Protein AF-A0A963TR35-F1 (afdb_monomer_lite)

pLDDT: mean 91.93, std 6.75, range [56.81, 98.5]

Foldseek 3Di:
DPPFLVQLVVLLVLLCVLQVVDPFKDADDDDPVDDDSPQWGKIFGHCVFFDPVDWPVNLCVQCVVVVWNKAQDPQLDPCPDPVNVVVVNPDDDDVVSVVCRRTMITGHRGNPDDPVNSVSSSVSSVVSVVVGGD

Radius of gyration: 16.26 Å; chains: 1; bounding box: 34×36×42 Å

Sequence (134 aa):
LPGWVERRQSNAQTLKQSLSARSAIAFPGDSPHQVNSYYRLSLLIDPDRLREDWPRNRILAELNTRGIPARVGACPDIGQEPVFRNRGEKLPSRPHAAWVGARSFVLPVHPTLTEDDLGYMADQVREIVASAAR

Secondary structure (DSSP, 8-state):
-TTHHHHHHHHHHHHHHHHTT-TTEE-PPP-TT-----SSEEEEE-GGGB-TT--HHHHHHHHHHTT---B--S-S-GGGSHHHHTTT--PPP-HHHHHHHHHEEEE---TT--HHHHHHHHHHHHHHHHHHB-

Structure (mmCIF, N/CA/C/O backbone):
data_AF-A0A963TR35-F1
#
_entry.id   AF-A0A963TR35-F1
#
loop_
_atom_site.group_PDB
_atom_site.id
_atom_site.type_symbol
_atom_site.label_atom_id
_atom_site.label_alt_id
_atom_site.label_comp_id
_atom_site.label_asym_id
_atom_site.label_entity_id
_atom_site.label_seq_id
_atom_site.pdbx_PDB_ins_code
_atom_site.Cartn_x
_atom_site.Cartn_y
_atom_site.Cartn_z
_atom_site.occupancy
_atom_site.B_iso_or_equiv
_atom_site.auth_seq_id
_atom_site.auth_comp_id
_atom_site.auth_asym_id
_atom_site.auth_atom_id
_atom_site.pdbx_PDB_model_num
ATOM 1 N N . LEU A 1 1 ? -14.398 18.289 7.927 1.00 56.81 1 LEU A N 1
ATOM 2 C CA . LEU A 1 1 ? -15.218 18.065 9.137 1.00 56.81 1 LEU A CA 1
ATOM 3 C C . LEU A 1 1 ? -14.292 17.779 10.315 1.00 56.81 1 LEU A C 1
ATOM 5 O O . LEU A 1 1 ? -13.226 17.211 10.074 1.00 56.81 1 LEU A O 1
ATOM 9 N N . PRO A 1 2 ? -14.665 18.172 11.541 1.00 82.19 2 PRO A N 1
ATOM 10 C CA . PRO A 1 2 ? -13.920 17.814 12.751 1.00 82.19 2 PRO A CA 1
ATOM 11 C C . PRO A 1 2 ? -13.773 16.284 12.891 1.00 82.19 2 PRO A C 1
ATOM 13 O O . PRO A 1 2 ? -14.675 15.552 12.487 1.00 82.19 2 PRO A O 1
ATOM 16 N N . GLY A 1 3 ? -12.648 15.785 13.415 1.00 88.94 3 GLY A N 1
ATOM 17 C CA . GLY A 1 3 ? -12.451 14.356 13.733 1.00 88.94 3 GLY A CA 1
ATOM 18 C C . GLY A 1 3 ? -11.979 13.448 12.582 1.00 88.94 3 GLY A C 1
ATOM 19 O O . GLY A 1 3 ? -11.678 12.270 12.783 1.00 88.94 3 GLY A O 1
ATOM 20 N N . TRP A 1 4 ? -11.931 13.951 11.344 1.00 94.38 4 TRP A N 1
ATOM 21 C CA . TRP A 1 4 ? -11.584 13.133 10.171 1.00 94.38 4 TRP A CA 1
ATOM 22 C C . TRP A 1 4 ? -10.099 12.784 10.086 1.00 94.38 4 TRP A C 1
ATOM 24 O O . TRP A 1 4 ? -9.737 11.789 9.461 1.00 94.38 4 TRP A O 1
ATOM 34 N N . VAL A 1 5 ? -9.221 13.628 10.624 1.00 95.19 5 VAL A N 1
ATOM 35 C CA . VAL A 1 5 ? -7.779 13.350 10.638 1.00 95.19 5 VAL A CA 1
ATOM 36 C C . VAL A 1 5 ? -7.498 12.235 11.639 1.00 95.19 5 VAL A C 1
ATOM 38 O O . VAL A 1 5 ? -6.855 11.252 11.287 1.00 95.19 5 VAL A O 1
ATOM 41 N N . GLU A 1 6 ? -8.082 12.339 12.826 1.00 95.88 6 GLU A N 1
ATOM 42 C CA . GLU A 1 6 ? -7.966 11.392 13.929 1.00 95.88 6 GLU A CA 1
ATOM 43 C C . GLU A 1 6 ? -8.477 10.009 13.514 1.00 95.88 6 GLU A C 1
ATOM 45 O O . GLU A 1 6 ? -7.804 9.001 13.723 1.00 95.88 6 GLU A O 1
ATOM 50 N N . ARG A 1 7 ? -9.628 9.950 12.828 1.00 97.00 7 ARG A N 1
ATOM 51 C CA . ARG A 1 7 ? -10.169 8.684 12.312 1.00 97.00 7 ARG A CA 1
ATOM 52 C C . ARG A 1 7 ? -9.256 8.044 11.265 1.00 97.00 7 ARG A C 1
ATOM 54 O O . ARG A 1 7 ? -9.013 6.846 11.327 1.00 97.00 7 ARG A O 1
ATOM 61 N N . ARG A 1 8 ? -8.704 8.829 10.330 1.00 97.19 8 ARG A N 1
ATOM 62 C CA . ARG A 1 8 ? -7.757 8.318 9.318 1.00 97.19 8 ARG A CA 1
ATOM 63 C C . ARG A 1 8 ? -6.459 7.823 9.950 1.00 97.19 8 ARG A C 1
ATOM 65 O O . ARG A 1 8 ? -5.945 6.789 9.539 1.00 97.19 8 ARG A O 1
ATOM 72 N N . GLN A 1 9 ? -5.954 8.536 10.955 1.00 96.06 9 GLN A N 1
ATOM 73 C CA . GLN A 1 9 ? -4.780 8.138 11.732 1.00 96.06 9 GLN A CA 1
ATOM 74 C C . GLN A 1 9 ? -5.019 6.836 12.492 1.00 96.06 9 GLN A C 1
ATOM 76 O O . GLN A 1 9 ? -4.182 5.941 12.423 1.00 96.06 9 GLN A O 1
ATOM 81 N N . SER A 1 10 ? -6.170 6.702 13.155 1.00 97.25 10 SER A N 1
ATOM 82 C CA . SER A 1 10 ? -6.563 5.469 13.840 1.00 97.25 10 SER A CA 1
ATOM 83 C C . SER A 1 10 ? -6.646 4.295 12.861 1.00 97.25 10 SER A C 1
ATOM 85 O O . SER A 1 10 ? -5.969 3.291 13.065 1.00 97.25 10 SER A O 1
ATOM 87 N N . ASN A 1 11 ? -7.352 4.458 11.738 1.00 98.25 11 ASN A N 1
ATOM 88 C CA . ASN A 1 11 ? -7.468 3.430 10.700 1.00 98.25 11 ASN A CA 1
ATOM 89 C C . ASN A 1 11 ? -6.096 3.017 10.135 1.00 98.25 11 ASN A C 1
ATOM 91 O O . ASN A 1 11 ? -5.796 1.830 10.000 1.00 98.25 11 ASN A O 1
ATOM 95 N N . ALA A 1 12 ? -5.238 3.997 9.830 1.00 97.31 12 ALA A N 1
ATOM 96 C CA . ALA A 1 12 ? -3.882 3.751 9.352 1.00 97.31 12 ALA A CA 1
ATOM 97 C C . ALA A 1 12 ? -3.039 2.999 10.385 1.00 97.31 12 ALA A C 1
ATOM 99 O O . ALA A 1 12 ? -2.309 2.080 10.017 1.00 97.31 12 ALA A O 1
ATOM 100 N N . GLN A 1 13 ? -3.157 3.351 11.664 1.00 96.12 13 GLN A N 1
ATOM 101 C CA . GLN A 1 13 ? -2.418 2.700 12.737 1.00 96.12 13 GLN A CA 1
ATOM 102 C C . GLN A 1 13 ? -2.872 1.251 12.950 1.00 96.12 13 GLN A C 1
ATOM 104 O O . GLN A 1 13 ? -2.016 0.375 13.071 1.00 96.12 13 GLN A O 1
ATOM 109 N N . THR A 1 14 ? -4.179 0.980 12.909 1.00 97.12 14 THR A N 1
ATOM 110 C CA . THR A 1 14 ? -4.739 -0.381 12.983 1.00 97.12 14 THR A CA 1
ATOM 111 C C . THR A 1 14 ? -4.183 -1.273 11.873 1.00 97.12 14 THR A C 1
ATOM 113 O O . THR A 1 14 ? -3.708 -2.383 12.132 1.00 97.12 14 THR A O 1
ATOM 116 N N . LEU A 1 15 ? -4.169 -0.777 10.631 1.00 97.25 15 LEU A N 1
ATOM 117 C CA . LEU A 1 15 ? -3.591 -1.510 9.503 1.00 97.25 15 LEU A CA 1
ATOM 118 C C . LEU A 1 15 ? -2.071 -1.659 9.634 1.00 97.25 15 LEU A C 1
ATOM 120 O O . LEU A 1 15 ? -1.557 -2.755 9.420 1.00 97.25 15 LEU A O 1
ATOM 124 N N . LYS A 1 16 ? -1.344 -0.602 10.029 1.00 95.94 16 LYS A N 1
ATOM 125 C CA . LYS A 1 16 ? 0.108 -0.673 10.279 1.00 95.94 16 LYS A CA 1
ATOM 126 C C . LYS A 1 16 ? 0.419 -1.778 11.284 1.00 95.94 16 LYS A C 1
ATOM 128 O O . LYS A 1 16 ? 1.217 -2.659 10.980 1.00 95.94 16 LYS A O 1
ATOM 133 N N . GLN A 1 17 ? -0.238 -1.781 12.440 1.00 94.88 17 GLN A N 1
ATOM 134 C CA . GLN A 1 17 ? -0.043 -2.790 13.486 1.00 94.88 17 GLN A CA 1
ATOM 135 C C . GLN A 1 17 ? -0.345 -4.207 12.987 1.00 94.88 17 GLN A C 1
ATOM 137 O O . GLN A 1 17 ? 0.475 -5.106 13.166 1.00 94.88 17 GLN A O 1
ATOM 142 N N . SER A 1 18 ? -1.470 -4.393 12.295 1.00 94.88 18 SER A N 1
ATOM 143 C CA . SER A 1 18 ? -1.898 -5.706 11.794 1.00 94.88 18 SER A CA 1
ATOM 144 C C . SER A 1 18 ? -0.955 -6.293 10.739 1.00 94.88 18 SER A C 1
ATOM 146 O O . SER A 1 18 ? -0.824 -7.514 10.623 1.00 94.88 18 SER A O 1
ATOM 148 N N . LEU A 1 19 ? -0.287 -5.433 9.966 1.00 95.12 19 LEU A N 1
ATOM 149 C CA . LEU A 1 19 ? 0.552 -5.825 8.833 1.00 95.12 19 LEU A CA 1
ATOM 150 C C . LEU A 1 19 ? 2.059 -5.818 9.142 1.00 95.12 19 LEU A C 1
ATOM 152 O O . LEU A 1 19 ? 2.819 -6.459 8.420 1.00 95.12 19 LEU A O 1
ATOM 156 N N . SER A 1 20 ? 2.499 -5.161 10.222 1.00 88.69 20 SER A N 1
ATOM 157 C CA . SER A 1 20 ? 3.927 -5.011 10.574 1.00 88.69 20 SER A CA 1
ATOM 158 C C . SER A 1 20 ? 4.624 -6.325 10.944 1.00 88.69 20 SER A C 1
ATOM 160 O O . SER A 1 20 ? 5.844 -6.416 10.866 1.00 88.69 20 SER A O 1
ATOM 162 N N . ALA A 1 21 ? 3.876 -7.365 11.324 1.00 77.44 21 ALA A N 1
ATOM 163 C CA . ALA A 1 21 ? 4.439 -8.670 11.681 1.00 77.44 21 ALA A CA 1
ATOM 164 C C . ALA A 1 21 ? 4.951 -9.483 10.472 1.00 77.44 21 ALA A C 1
ATOM 166 O O . ALA A 1 21 ? 5.449 -10.595 10.645 1.00 77.44 21 ALA A O 1
ATOM 167 N N . ARG A 1 22 ? 4.784 -8.990 9.236 1.00 75.62 22 ARG A N 1
ATOM 168 C CA . ARG A 1 22 ? 5.083 -9.750 8.015 1.00 75.62 22 ARG A CA 1
ATOM 169 C C . ARG A 1 22 ? 6.396 -9.313 7.388 1.00 75.62 22 ARG A C 1
ATOM 171 O O . ARG A 1 22 ? 6.610 -8.142 7.108 1.00 75.62 22 ARG A O 1
ATOM 178 N N . SER A 1 23 ? 7.238 -10.298 7.088 1.00 78.19 23 SER A N 1
ATOM 179 C CA . SER A 1 23 ? 8.588 -10.105 6.563 1.00 78.19 23 SER A CA 1
ATOM 180 C C . SER A 1 23 ? 8.626 -9.279 5.269 1.00 78.19 23 SER A C 1
ATOM 182 O O . SER A 1 23 ? 9.564 -8.511 5.090 1.00 78.19 23 SER A O 1
ATOM 184 N N . ALA A 1 24 ? 7.641 -9.404 4.381 1.00 92.19 24 ALA A N 1
ATOM 185 C CA . ALA A 1 24 ? 7.661 -8.735 3.081 1.00 92.19 24 ALA A CA 1
ATOM 186 C C . ALA A 1 24 ? 7.090 -7.305 3.080 1.00 92.19 24 ALA A C 1
ATOM 188 O O . ALA A 1 24 ? 7.226 -6.629 2.066 1.00 92.19 24 ALA A O 1
ATOM 189 N N . ILE A 1 25 ? 6.445 -6.834 4.157 1.00 95.06 25 ILE A N 1
ATOM 190 C CA . ILE A 1 25 ? 5.792 -5.514 4.196 1.00 95.06 25 ILE A CA 1
ATOM 191 C C . ILE A 1 25 ? 6.609 -4.551 5.057 1.00 95.06 25 ILE A C 1
ATOM 193 O O . ILE A 1 25 ? 6.957 -4.854 6.194 1.00 95.06 25 ILE A O 1
ATOM 197 N N . ALA A 1 26 ? 6.846 -3.354 4.535 1.00 93.81 26 ALA A N 1
ATOM 198 C CA . ALA A 1 26 ? 7.404 -2.226 5.262 1.00 93.81 26 ALA A CA 1
ATOM 199 C C . ALA A 1 26 ? 6.521 -0.983 5.095 1.00 93.81 26 ALA A C 1
ATOM 201 O O . ALA A 1 26 ? 5.700 -0.885 4.180 1.00 93.81 26 ALA A O 1
ATOM 202 N N . PHE A 1 27 ? 6.714 -0.002 5.969 1.00 93.12 27 PHE A N 1
ATOM 203 C CA . PHE A 1 27 ? 6.042 1.293 5.902 1.00 93.12 27 PHE A CA 1
ATOM 204 C C . PHE A 1 27 ? 7.079 2.397 5.699 1.00 93.12 27 PHE A C 1
ATOM 206 O O . PHE A 1 27 ? 8.184 2.286 6.235 1.00 93.12 27 PHE A O 1
ATOM 213 N N . PRO A 1 28 ? 6.756 3.468 4.949 1.00 88.12 28 PRO A N 1
ATOM 214 C CA . PRO A 1 28 ? 7.574 4.674 4.961 1.00 88.12 28 PRO A CA 1
ATOM 215 C C . PRO A 1 28 ? 7.759 5.172 6.399 1.00 88.12 28 PRO A C 1
ATOM 217 O O . PRO A 1 28 ? 6.822 5.111 7.197 1.00 88.12 28 PRO A O 1
ATOM 220 N N . GLY A 1 29 ? 8.966 5.638 6.722 1.00 79.38 29 GLY A N 1
ATOM 221 C CA . GLY A 1 29 ? 9.296 6.095 8.070 1.00 79.38 29 GLY A CA 1
ATOM 222 C C . GLY A 1 29 ? 8.467 7.306 8.494 1.00 79.38 29 GLY A C 1
ATOM 223 O O . GLY A 1 29 ? 8.219 8.212 7.696 1.00 79.38 29 GLY A O 1
ATOM 224 N N . ASP A 1 30 ? 8.065 7.321 9.764 1.00 80.56 30 ASP A N 1
ATOM 225 C CA . ASP A 1 30 ? 7.470 8.495 10.395 1.00 80.56 30 ASP A CA 1
ATOM 226 C C . ASP A 1 30 ? 8.580 9.518 10.726 1.00 80.56 30 ASP A C 1
ATOM 228 O O . ASP A 1 30 ? 9.713 9.146 11.040 1.00 80.56 30 ASP A O 1
ATOM 232 N N . SER A 1 31 ? 8.272 10.816 10.642 1.00 84.81 31 SER A N 1
ATOM 233 C CA . SER A 1 31 ? 9.200 11.900 10.998 1.00 84.81 31 SER A CA 1
ATOM 234 C C . SER A 1 31 ? 8.787 12.516 12.335 1.00 84.81 31 SER A C 1
ATOM 236 O O . SER A 1 31 ? 7.613 12.847 12.493 1.00 84.81 31 SER A O 1
ATOM 238 N N . PRO A 1 32 ? 9.715 12.761 13.281 1.00 86.25 32 PRO A N 1
ATOM 239 C CA . PRO A 1 32 ? 9.381 13.397 14.559 1.00 86.25 32 PRO A CA 1
ATOM 240 C C . PRO A 1 32 ? 8.901 14.849 14.397 1.00 86.25 32 PRO A C 1
ATOM 242 O O . PRO A 1 32 ? 8.339 15.425 15.324 1.00 86.25 32 PRO A O 1
ATOM 245 N N . HIS A 1 33 ? 9.109 15.446 13.221 1.00 92.81 33 HIS A N 1
ATOM 246 C CA . HIS A 1 33 ? 8.733 16.825 12.917 1.00 92.81 33 HIS A CA 1
ATOM 247 C C . HIS A 1 33 ? 7.442 16.933 12.096 1.00 92.81 33 HIS A C 1
ATOM 249 O O . HIS A 1 33 ? 7.068 18.034 11.694 1.00 92.81 33 HIS A O 1
ATOM 255 N N . GLN A 1 34 ? 6.781 15.813 11.787 1.00 90.69 34 GLN A N 1
ATOM 256 C CA . GLN A 1 34 ? 5.597 15.795 10.932 1.00 90.69 34 GLN A CA 1
ATOM 257 C C . GLN A 1 34 ? 4.550 14.819 11.457 1.00 90.69 34 GLN A C 1
ATOM 259 O O . GLN A 1 34 ? 4.854 13.706 11.870 1.00 90.69 34 GLN A O 1
ATOM 264 N N . VAL A 1 35 ? 3.287 15.221 11.355 1.00 88.88 35 VAL A N 1
ATOM 265 C CA . VAL A 1 35 ? 2.150 14.354 11.657 1.00 88.88 35 VAL A CA 1
ATOM 266 C C . VAL A 1 35 ? 1.414 14.058 10.358 1.00 88.88 35 VAL A C 1
ATOM 268 O O . VAL A 1 35 ? 0.941 14.964 9.671 1.00 88.88 35 VAL A O 1
ATOM 271 N N . ASN A 1 36 ? 1.320 12.779 10.002 1.00 91.94 36 ASN A N 1
ATOM 272 C CA . ASN A 1 36 ? 0.640 12.362 8.783 1.00 91.94 36 ASN A CA 1
ATOM 273 C C . ASN A 1 36 ? -0.886 12.445 8.970 1.00 91.94 36 ASN A C 1
ATOM 275 O O . ASN A 1 36 ? -1.439 11.902 9.927 1.00 91.94 36 ASN A O 1
ATOM 279 N N . SER A 1 37 ? -1.576 13.120 8.049 1.00 93.62 37 SER A N 1
ATOM 280 C CA . SER A 1 37 ? -3.046 13.194 8.031 1.00 93.62 37 SER A CA 1
ATOM 281 C C . SER A 1 37 ? -3.708 12.013 7.309 1.00 93.62 37 SER A C 1
ATOM 283 O O . SER A 1 37 ? -4.936 11.924 7.269 1.00 93.62 37 SER A O 1
ATOM 285 N N . TYR A 1 38 ? -2.896 11.128 6.726 1.00 93.81 38 TYR A N 1
ATOM 286 C CA . TYR A 1 38 ? -3.259 9.881 6.064 1.00 93.81 38 TYR A CA 1
ATOM 287 C C . TYR A 1 38 ? -4.404 10.030 5.062 1.00 93.81 38 TYR A C 1
ATOM 289 O O . TYR A 1 38 ? -5.488 9.483 5.235 1.00 93.81 38 TYR A O 1
ATOM 297 N N . TYR A 1 39 ? -4.174 10.744 3.956 1.00 92.69 39 TYR A N 1
ATOM 298 C CA . TYR A 1 39 ? -5.105 10.668 2.821 1.00 92.69 39 TYR A CA 1
ATOM 299 C C . TYR A 1 39 ? -5.261 9.219 2.319 1.00 92.69 39 TYR A C 1
ATOM 301 O O . TYR A 1 39 ? -6.371 8.774 2.033 1.00 92.69 39 TYR A O 1
ATOM 309 N N . ARG A 1 40 ? -4.148 8.479 2.275 1.00 94.88 40 ARG A N 1
ATOM 310 C CA . ARG A 1 40 ? -4.073 7.025 2.087 1.00 94.88 40 ARG A CA 1
ATOM 311 C C . ARG A 1 40 ? -2.925 6.475 2.930 1.00 94.88 40 ARG A C 1
ATOM 313 O O . ARG A 1 40 ? -1.998 7.221 3.251 1.00 94.88 40 ARG A O 1
ATOM 320 N N . LEU A 1 41 ? -2.971 5.189 3.259 1.00 96.12 41 LEU A N 1
ATOM 321 C CA . LEU A 1 41 ? -1.841 4.505 3.883 1.00 96.12 41 LEU A CA 1
ATOM 322 C C . LEU A 1 41 ? -0.911 3.981 2.793 1.00 96.12 41 LEU A C 1
ATOM 324 O O . LEU A 1 41 ? -1.339 3.163 1.986 1.00 96.12 41 LEU A O 1
ATOM 328 N N . SER A 1 42 ? 0.338 4.442 2.778 1.00 95.12 42 SER A N 1
ATOM 329 C CA . SER A 1 42 ? 1.383 3.924 1.890 1.00 95.12 42 SER A CA 1
ATOM 330 C C . SER A 1 42 ? 2.118 2.755 2.540 1.00 95.12 42 SER A C 1
ATOM 332 O O . SER A 1 42 ? 2.487 2.826 3.710 1.00 95.12 42 SER A O 1
ATOM 334 N N . LEU A 1 43 ? 2.376 1.715 1.755 1.00 94.75 43 LEU A N 1
ATOM 335 C CA . LEU A 1 43 ? 3.129 0.521 2.123 1.00 94.75 43 LEU A CA 1
ATOM 336 C C . LEU A 1 43 ? 4.223 0.277 1.086 1.00 94.75 43 LEU A C 1
ATOM 338 O O . LEU A 1 43 ? 4.116 0.734 -0.052 1.00 94.75 43 LEU A O 1
ATOM 342 N N . LEU A 1 44 ? 5.252 -0.465 1.471 1.00 94.56 44 LEU A N 1
ATOM 343 C CA . LEU A 1 44 ? 6.297 -0.999 0.608 1.00 94.56 44 LEU A CA 1
ATOM 344 C C . LEU A 1 44 ? 6.267 -2.524 0.708 1.00 94.56 44 LEU A C 1
ATOM 346 O O . LEU A 1 44 ? 6.219 -3.063 1.810 1.00 94.56 44 LEU A O 1
ATOM 350 N N . ILE A 1 45 ? 6.305 -3.209 -0.429 1.00 94.50 45 ILE A N 1
ATOM 351 C CA . ILE A 1 45 ? 6.525 -4.651 -0.504 1.00 94.50 45 ILE A CA 1
ATOM 352 C C . ILE A 1 45 ? 7.974 -4.915 -0.915 1.00 94.50 45 ILE A C 1
ATOM 354 O O . ILE A 1 45 ? 8.489 -4.247 -1.814 1.00 94.50 45 ILE A O 1
ATOM 358 N N . ASP A 1 46 ? 8.631 -5.861 -0.255 1.00 93.81 46 ASP A N 1
ATOM 359 C CA . ASP A 1 46 ? 9.985 -6.305 -0.576 1.00 93.81 46 ASP A CA 1
ATOM 360 C C . ASP A 1 46 ? 9.940 -7.433 -1.624 1.00 93.81 46 ASP A C 1
ATOM 362 O O . ASP A 1 46 ? 9.568 -8.556 -1.275 1.00 93.81 46 ASP A O 1
ATOM 366 N N . PRO A 1 47 ? 10.308 -7.180 -2.897 1.00 92.38 47 PRO A N 1
ATOM 367 C CA . PRO A 1 47 ? 10.247 -8.187 -3.954 1.00 92.38 47 PRO A CA 1
ATOM 368 C C . PRO A 1 47 ? 11.198 -9.360 -3.709 1.00 92.38 47 PRO A C 1
ATOM 370 O O . PRO A 1 47 ? 10.928 -10.464 -4.174 1.00 92.38 47 PRO A O 1
ATOM 373 N N . ASP A 1 48 ? 12.280 -9.148 -2.955 1.00 92.12 48 ASP A N 1
ATOM 374 C CA . ASP A 1 48 ? 13.283 -10.183 -2.697 1.00 92.12 48 ASP A CA 1
ATOM 375 C C . ASP A 1 48 ? 12.743 -11.267 -1.747 1.00 92.12 48 ASP A C 1
ATOM 377 O O . ASP A 1 48 ? 13.246 -12.393 -1.715 1.00 92.12 48 ASP A O 1
ATOM 381 N N . ARG A 1 49 ? 11.662 -10.951 -1.021 1.00 94.00 49 ARG A N 1
ATOM 382 C CA . ARG A 1 49 ? 10.917 -11.866 -0.144 1.00 94.00 49 ARG A CA 1
ATOM 383 C C . ARG A 1 49 ? 9.709 -12.513 -0.825 1.00 94.00 49 ARG A C 1
ATOM 385 O O . ARG A 1 49 ? 9.009 -13.293 -0.183 1.00 94.00 49 ARG A O 1
ATOM 392 N N . LEU A 1 50 ? 9.459 -12.209 -2.101 1.00 94.44 50 LEU A N 1
ATOM 393 C CA . LEU A 1 50 ? 8.345 -12.752 -2.880 1.00 94.44 50 LEU A CA 1
ATOM 394 C C . LEU A 1 50 ? 8.836 -13.715 -3.955 1.00 94.44 50 LEU A C 1
ATOM 396 O O . LEU A 1 50 ? 9.899 -13.527 -4.551 1.00 94.44 50 LEU A O 1
ATOM 400 N N . ARG A 1 51 ? 8.048 -14.744 -4.249 1.00 95.38 51 ARG A N 1
ATOM 401 C CA . ARG A 1 51 ? 8.275 -15.623 -5.402 1.00 95.38 51 ARG A CA 1
ATOM 402 C C . ARG A 1 51 ? 8.347 -14.815 -6.702 1.00 95.38 51 ARG A C 1
ATOM 404 O O . ARG A 1 51 ? 7.686 -13.789 -6.840 1.00 95.38 51 ARG A O 1
ATOM 411 N N . GLU A 1 52 ? 9.118 -15.296 -7.676 1.00 93.62 52 GLU A N 1
ATOM 412 C CA . GLU A 1 52 ? 9.338 -14.588 -8.950 1.00 93.62 52 GLU A CA 1
ATOM 413 C C . GLU A 1 52 ? 8.041 -14.314 -9.725 1.00 93.62 52 GLU A C 1
ATOM 415 O O . GLU A 1 52 ? 7.906 -13.275 -10.371 1.00 93.62 52 GLU A O 1
ATOM 420 N N . ASP A 1 53 ? 7.050 -15.201 -9.610 1.00 94.75 53 ASP A N 1
ATOM 421 C CA . ASP A 1 53 ? 5.742 -15.049 -10.248 1.00 94.75 53 ASP A CA 1
ATOM 422 C C . ASP A 1 53 ? 4.788 -14.097 -9.497 1.00 94.75 53 ASP A C 1
ATOM 424 O O . ASP A 1 53 ? 3.642 -13.909 -9.916 1.00 94.75 53 ASP A O 1
ATOM 428 N N . TRP A 1 54 ? 5.246 -13.465 -8.411 1.00 96.00 54 TRP A N 1
ATOM 429 C CA . TRP A 1 54 ? 4.479 -12.545 -7.569 1.00 96.00 54 TRP A CA 1
ATOM 430 C C . TRP A 1 54 ? 5.055 -11.119 -7.553 1.00 96.00 54 TRP A C 1
ATOM 432 O O . TRP A 1 54 ? 5.559 -10.644 -6.534 1.00 96.00 54 TRP A O 1
ATOM 442 N N . PRO A 1 55 ? 4.933 -10.360 -8.658 1.00 94.00 55 PRO A N 1
ATOM 443 C CA . PRO A 1 55 ? 5.254 -8.939 -8.638 1.00 94.00 55 PRO A CA 1
ATOM 444 C C . PRO A 1 55 ? 4.221 -8.148 -7.819 1.00 94.00 55 PRO A C 1
ATOM 446 O O . PRO A 1 55 ? 3.055 -8.537 -7.711 1.00 94.00 55 PRO A O 1
ATOM 449 N N . ARG A 1 56 ? 4.601 -6.948 -7.349 1.00 94.19 56 ARG A N 1
ATOM 450 C CA . ARG A 1 56 ? 3.712 -5.999 -6.639 1.00 94.19 56 ARG A CA 1
ATOM 451 C C . ARG A 1 56 ? 2.361 -5.826 -7.336 1.00 94.19 56 ARG A C 1
ATOM 453 O O . ARG A 1 56 ? 1.326 -5.826 -6.681 1.00 94.19 56 ARG A O 1
ATOM 460 N N . ASN A 1 57 ? 2.348 -5.710 -8.665 1.00 94.62 57 ASN A N 1
ATOM 461 C CA . ASN A 1 57 ? 1.109 -5.525 -9.429 1.00 94.62 57 ASN A CA 1
ATOM 462 C C . ASN A 1 57 ? 0.153 -6.726 -9.340 1.00 94.62 57 ASN A C 1
ATOM 464 O O . ASN A 1 57 ? -1.055 -6.515 -9.364 1.00 94.62 57 ASN A O 1
ATOM 468 N N . ARG A 1 58 ? 0.665 -7.957 -9.201 1.00 96.50 58 ARG A N 1
ATOM 469 C CA . ARG A 1 58 ? -0.175 -9.146 -9.001 1.00 96.50 58 ARG A CA 1
ATOM 470 C C . ARG A 1 58 ? -0.852 -9.103 -7.634 1.00 96.50 58 ARG A C 1
ATOM 472 O O . ARG A 1 58 ? -2.054 -9.308 -7.566 1.00 96.50 58 ARG A O 1
ATOM 479 N N . ILE A 1 59 ? -0.123 -8.721 -6.580 1.00 96.06 59 ILE A N 1
ATOM 480 C CA . ILE A 1 59 ? -0.703 -8.497 -5.241 1.00 96.06 59 ILE A CA 1
ATOM 481 C C . ILE A 1 59 ? -1.850 -7.481 -5.310 1.00 96.06 59 ILE A C 1
ATOM 483 O O . ILE A 1 59 ? -2.912 -7.713 -4.740 1.00 96.06 59 ILE A O 1
ATOM 487 N N . LEU A 1 60 ? -1.666 -6.373 -6.039 1.00 96.88 60 LEU A N 1
ATOM 488 C CA . LEU A 1 60 ? -2.737 -5.388 -6.220 1.00 96.88 60 LEU A CA 1
ATOM 489 C C . LEU A 1 60 ? -3.930 -5.963 -6.971 1.00 96.88 60 LEU A C 1
ATOM 491 O O . LEU A 1 60 ? -5.057 -5.720 -6.554 1.00 96.88 60 LEU A O 1
ATOM 495 N N . ALA A 1 61 ? -3.702 -6.696 -8.059 1.00 97.88 61 ALA A N 1
ATOM 496 C CA . ALA A 1 61 ? -4.781 -7.309 -8.823 1.00 97.88 61 ALA A CA 1
ATOM 497 C C . ALA A 1 61 ? -5.619 -8.239 -7.934 1.00 97.88 61 ALA A C 1
ATOM 499 O O . ALA A 1 61 ? -6.830 -8.070 -7.865 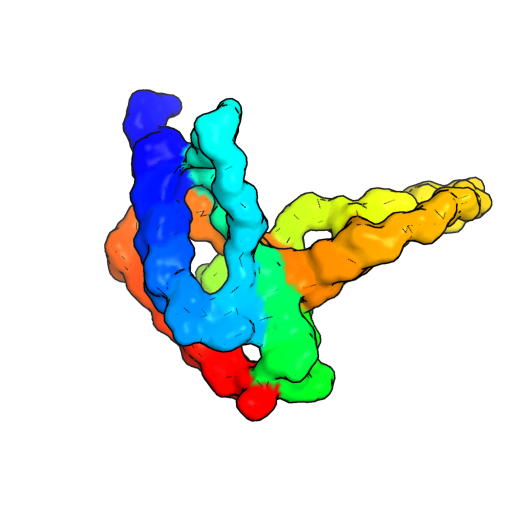1.00 97.88 61 ALA A O 1
ATOM 500 N N . GLU A 1 62 ? -4.970 -9.123 -7.175 1.00 98.19 62 GLU A N 1
ATOM 501 C CA . GLU A 1 62 ? -5.635 -10.041 -6.244 1.00 98.19 62 GLU A CA 1
ATOM 502 C C . GLU A 1 62 ? -6.431 -9.296 -5.168 1.00 98.19 62 GLU A C 1
ATOM 504 O O . GLU A 1 62 ? -7.599 -9.603 -4.945 1.00 98.19 62 GLU A O 1
ATOM 509 N N . LEU A 1 63 ? -5.856 -8.257 -4.552 1.00 98.00 63 LEU A N 1
ATOM 510 C CA . LEU A 1 63 ? -6.574 -7.428 -3.577 1.00 98.00 63 LEU A CA 1
ATOM 511 C C . LEU A 1 63 ? -7.820 -6.771 -4.183 1.00 98.00 63 LEU A C 1
ATOM 513 O O . LEU A 1 63 ? -8.881 -6.788 -3.560 1.00 98.00 63 LEU A O 1
ATOM 517 N N . ASN A 1 64 ? -7.718 -6.236 -5.404 1.00 98.19 64 ASN A N 1
ATOM 518 C CA . ASN A 1 64 ? -8.858 -5.619 -6.084 1.00 98.19 64 ASN A CA 1
ATOM 519 C C . ASN A 1 64 ? -9.945 -6.647 -6.430 1.00 98.19 64 ASN A C 1
ATOM 521 O O . ASN A 1 64 ? -11.125 -6.334 -6.278 1.00 98.19 64 ASN A O 1
ATOM 525 N N . THR A 1 65 ? -9.582 -7.871 -6.827 1.00 98.12 65 THR A N 1
ATOM 526 C CA . THR A 1 65 ? -10.546 -8.964 -7.059 1.00 98.12 65 THR A CA 1
ATOM 527 C C . THR A 1 65 ? -11.323 -9.314 -5.788 1.00 98.12 65 THR A C 1
ATOM 529 O O . THR A 1 65 ? -12.491 -9.684 -5.858 1.00 98.12 65 THR A O 1
ATOM 532 N N . ARG A 1 66 ? -10.704 -9.132 -4.614 1.00 98.00 66 ARG A N 1
ATOM 533 C CA . ARG A 1 66 ? -11.332 -9.305 -3.294 1.00 98.00 66 ARG A CA 1
ATOM 534 C C . ARG A 1 66 ? -12.021 -8.035 -2.772 1.00 98.00 66 ARG A C 1
ATOM 536 O O . ARG A 1 66 ? -12.330 -7.933 -1.593 1.00 98.00 66 ARG A O 1
ATOM 543 N N . GLY A 1 67 ? -12.245 -7.039 -3.630 1.00 97.44 67 GLY A N 1
ATOM 544 C CA . GLY A 1 67 ? -12.950 -5.804 -3.279 1.00 97.44 67 GLY A CA 1
ATOM 545 C C . GLY A 1 67 ? -12.124 -4.783 -2.490 1.00 97.44 67 GLY A C 1
ATOM 546 O O . GLY A 1 67 ? -12.662 -3.754 -2.087 1.00 97.44 67 GLY A O 1
ATOM 547 N N . ILE A 1 68 ? -10.821 -5.006 -2.293 1.00 97.69 68 ILE A N 1
ATOM 548 C CA . ILE A 1 68 ? -9.942 -4.062 -1.594 1.00 97.69 68 ILE A CA 1
ATOM 549 C C . ILE A 1 68 ? -9.308 -3.127 -2.624 1.00 97.69 68 ILE A C 1
ATOM 551 O O . ILE A 1 68 ? -8.518 -3.584 -3.453 1.00 97.69 68 ILE A O 1
ATOM 555 N N . PRO A 1 69 ? -9.573 -1.807 -2.574 1.00 95.44 69 PRO A N 1
ATOM 556 C CA . PRO A 1 69 ? -9.131 -0.871 -3.603 1.00 95.44 69 PRO A CA 1
ATOM 557 C C . PRO A 1 69 ? -7.654 -0.478 -3.417 1.00 95.44 69 PRO A C 1
ATOM 559 O O . PRO A 1 69 ? -7.320 0.689 -3.195 1.00 95.44 69 PRO A O 1
ATOM 562 N N . ALA A 1 70 ? -6.758 -1.461 -3.503 1.00 96.81 70 ALA A N 1
ATOM 563 C CA . ALA A 1 70 ? -5.317 -1.280 -3.439 1.00 96.81 70 ALA A CA 1
ATOM 564 C C . ALA A 1 70 ? -4.798 -0.717 -4.766 1.00 96.81 70 ALA A C 1
ATOM 566 O O . ALA A 1 70 ? -5.118 -1.223 -5.843 1.00 96.81 70 ALA A O 1
ATOM 567 N N . ARG A 1 71 ? -3.992 0.345 -4.716 1.00 94.38 71 ARG A N 1
ATOM 568 C CA . ARG A 1 71 ? -3.513 1.027 -5.930 1.00 94.38 71 ARG A CA 1
ATOM 569 C C . ARG A 1 71 ? -2.033 1.339 -5.854 1.00 94.38 71 ARG A C 1
ATOM 571 O O . ARG A 1 71 ? -1.456 1.429 -4.774 1.00 94.38 71 ARG A O 1
ATOM 578 N N . VAL A 1 72 ? -1.426 1.577 -7.011 1.00 91.00 72 VAL A N 1
ATOM 579 C CA . VAL A 1 72 ? -0.192 2.366 -7.047 1.00 91.00 72 VAL A CA 1
ATOM 580 C C . VAL A 1 72 ? -0.538 3.777 -6.559 1.00 91.00 72 VAL A C 1
ATOM 582 O O . VAL A 1 72 ? -1.618 4.285 -6.863 1.00 91.00 72 VAL A O 1
ATOM 585 N N . GLY A 1 73 ? 0.329 4.364 -5.733 1.00 80.75 73 GLY A N 1
ATOM 586 C CA . GLY A 1 73 ? 0.154 5.718 -5.207 1.00 80.75 73 GLY A CA 1
ATOM 587 C C . GLY A 1 73 ? 0.342 6.788 -6.287 1.00 80.75 73 GLY A C 1
ATOM 588 O O . GLY A 1 73 ? -0.283 6.750 -7.343 1.00 80.75 73 GLY A O 1
ATOM 589 N N . ALA A 1 74 ? 1.202 7.771 -6.025 1.00 76.00 74 ALA A N 1
ATOM 590 C CA . ALA A 1 74 ? 1.632 8.691 -7.076 1.00 76.00 74 ALA A CA 1
ATOM 591 C C . ALA A 1 74 ? 2.492 7.953 -8.116 1.00 76.00 74 ALA A C 1
ATOM 593 O O . ALA A 1 74 ? 3.162 6.973 -7.773 1.00 76.00 74 ALA A O 1
ATOM 594 N N . CYS A 1 75 ? 2.488 8.432 -9.367 1.00 76.44 75 CYS A N 1
ATOM 595 C CA . CYS A 1 75 ? 3.403 7.917 -10.380 1.00 76.44 75 CYS A CA 1
ATOM 596 C C . CYS A 1 75 ? 4.841 8.087 -9.865 1.00 76.44 75 CYS A C 1
ATOM 598 O O . CYS A 1 75 ? 5.249 9.214 -9.569 1.00 76.44 75 CYS A O 1
ATOM 600 N N . PRO A 1 76 ? 5.594 6.987 -9.708 1.00 77.19 76 PRO A N 1
ATOM 601 C CA . PRO A 1 76 ? 6.921 7.044 -9.118 1.00 77.19 76 PRO A CA 1
ATOM 602 C C . PRO A 1 76 ? 7.885 7.848 -9.992 1.00 77.19 76 PRO A C 1
ATOM 604 O O . PRO A 1 76 ? 8.695 8.602 -9.462 1.00 77.19 76 PRO A O 1
ATOM 607 N N . ASP A 1 77 ? 7.764 7.732 -11.317 1.00 84.88 77 ASP A N 1
ATOM 608 C CA . ASP A 1 77 ? 8.586 8.453 -12.282 1.00 84.88 77 ASP A CA 1
ATOM 609 C C . ASP A 1 77 ? 7.723 9.048 -13.397 1.00 84.88 77 ASP A C 1
ATOM 611 O O . ASP A 1 77 ? 7.498 8.435 -14.441 1.00 84.88 77 ASP A O 1
ATOM 615 N N . ILE A 1 78 ? 7.264 10.281 -13.171 1.00 85.75 78 ILE A N 1
ATOM 616 C CA . ILE A 1 78 ? 6.456 11.034 -14.136 1.00 85.75 78 ILE A CA 1
ATOM 617 C C . ILE A 1 78 ? 7.147 11.183 -15.500 1.00 85.75 78 ILE A C 1
ATOM 619 O O . ILE A 1 78 ? 6.471 11.308 -16.514 1.00 85.75 78 ILE A O 1
ATOM 623 N N . GLY A 1 79 ? 8.483 11.126 -15.551 1.00 83.44 79 GLY A N 1
ATOM 624 C CA . GLY A 1 79 ? 9.227 11.238 -16.802 1.00 83.44 79 GLY A CA 1
ATOM 625 C C . GLY A 1 79 ? 9.048 10.045 -17.743 1.00 83.44 79 GLY A C 1
ATOM 626 O O . GLY A 1 79 ? 9.303 10.170 -18.938 1.00 83.44 79 GLY A O 1
ATOM 627 N N . GLN A 1 80 ? 8.580 8.904 -17.228 1.00 82.50 80 GLN A N 1
ATOM 628 C CA . GLN A 1 80 ? 8.278 7.718 -18.034 1.00 82.50 80 GLN A CA 1
ATOM 629 C C . GLN A 1 80 ? 6.875 7.749 -18.647 1.00 82.50 80 GLN A C 1
ATOM 631 O O . GLN A 1 80 ? 6.546 6.867 -19.445 1.00 82.50 80 GLN A O 1
ATOM 636 N N . GLU A 1 81 ? 6.048 8.738 -18.299 1.00 87.69 81 GLU A N 1
ATOM 637 C CA . GLU A 1 81 ? 4.701 8.848 -18.849 1.00 87.69 81 GLU A CA 1
ATOM 638 C C . GLU A 1 81 ? 4.741 9.088 -20.369 1.00 87.69 81 GLU A C 1
ATOM 640 O O . GLU A 1 81 ? 5.630 9.795 -20.868 1.00 87.69 81 GLU A O 1
ATOM 645 N N . PRO A 1 82 ? 3.763 8.553 -21.131 1.00 87.38 82 PRO A N 1
ATOM 646 C CA . PRO A 1 82 ? 3.756 8.636 -22.591 1.00 87.38 82 PRO A CA 1
ATOM 647 C C . PRO A 1 82 ? 3.921 10.057 -23.133 1.00 87.38 82 PRO A C 1
ATOM 649 O O . PRO A 1 82 ? 4.585 10.255 -24.144 1.00 87.38 82 PRO A O 1
ATOM 652 N N . VAL A 1 83 ? 3.371 11.064 -22.449 1.00 88.56 83 VAL A N 1
ATOM 653 C CA . VAL A 1 83 ? 3.457 12.467 -22.880 1.00 88.56 83 VAL A CA 1
ATOM 654 C C . VAL A 1 83 ? 4.895 12.998 -22.932 1.00 88.56 83 VAL A C 1
ATOM 656 O O . VAL A 1 83 ? 5.208 13.764 -23.839 1.00 88.56 83 VAL A O 1
ATOM 659 N N . PHE A 1 84 ? 5.777 12.579 -22.018 1.00 86.00 84 PHE A N 1
ATOM 660 C CA . PHE A 1 84 ? 7.183 13.009 -22.003 1.00 86.00 84 PHE A CA 1
ATOM 661 C C . PHE A 1 84 ? 8.025 12.158 -22.953 1.00 86.00 84 PHE A C 1
ATOM 663 O O . PHE A 1 84 ? 8.825 12.691 -23.723 1.00 86.00 84 PHE A O 1
ATOM 670 N N . ARG A 1 85 ? 7.765 10.844 -22.993 1.00 82.56 85 ARG A N 1
ATOM 671 C CA . ARG A 1 85 ? 8.428 9.929 -23.937 1.00 82.56 85 ARG A CA 1
ATOM 672 C C . ARG A 1 85 ? 8.162 10.317 -25.393 1.00 82.56 85 ARG A C 1
ATOM 674 O O . ARG A 1 85 ? 9.092 10.342 -26.194 1.00 82.56 85 ARG A O 1
ATOM 681 N N . ASN A 1 86 ? 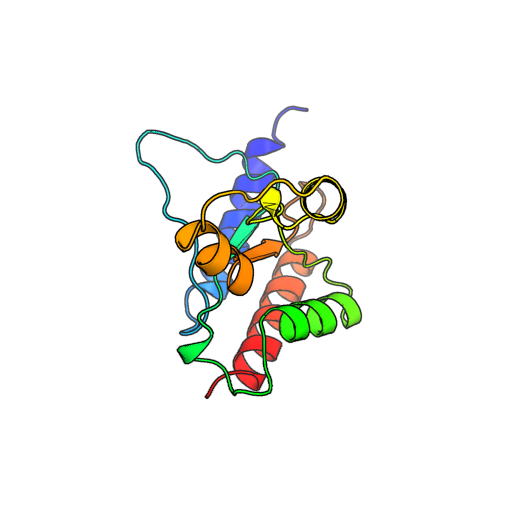6.922 10.679 -25.725 1.00 85.38 86 ASN A N 1
ATOM 682 C CA . ASN A 1 86 ? 6.518 11.038 -27.087 1.00 85.38 86 ASN A CA 1
ATOM 683 C C . ASN A 1 86 ? 7.030 12.419 -27.528 1.00 85.38 86 ASN A C 1
ATOM 685 O O . ASN A 1 86 ? 7.105 12.680 -28.725 1.00 85.38 86 ASN A O 1
ATOM 689 N N . ARG A 1 87 ? 7.411 13.295 -26.587 1.00 86.44 87 ARG A N 1
ATOM 690 C CA . ARG A 1 87 ? 8.066 14.585 -26.880 1.00 86.44 87 ARG A CA 1
ATOM 691 C C . ARG A 1 87 ? 9.561 14.444 -27.186 1.00 86.44 87 ARG A C 1
ATOM 693 O O . ARG A 1 87 ? 10.196 15.428 -27.547 1.00 86.44 87 ARG A O 1
ATOM 700 N N . GLY A 1 88 ? 10.128 13.242 -27.049 1.00 79.31 88 GLY A N 1
ATOM 701 C CA . GLY A 1 88 ? 11.559 12.999 -27.246 1.00 79.31 88 GLY A CA 1
ATOM 702 C C . GLY A 1 88 ? 12.439 13.536 -26.112 1.00 79.31 88 GLY A C 1
ATOM 703 O O . GLY A 1 88 ? 13.662 13.564 -26.250 1.00 79.31 88 GLY A O 1
ATOM 704 N N . GLU A 1 89 ? 11.844 13.946 -24.987 1.00 79.19 89 GLU A N 1
ATOM 705 C CA . GLU A 1 89 ? 12.577 14.429 -23.820 1.00 79.19 89 GLU A CA 1
ATOM 706 C C . GLU A 1 89 ? 13.306 13.259 -23.145 1.00 79.19 89 GLU A C 1
ATOM 708 O O . GLU A 1 89 ? 12.698 12.375 -22.540 1.00 79.19 89 GLU A O 1
ATOM 713 N N . LYS A 1 90 ? 14.640 13.242 -23.239 1.00 77.94 90 LYS A N 1
ATOM 714 C CA . LYS A 1 90 ? 15.476 12.294 -22.493 1.00 77.94 90 LYS A CA 1
ATOM 715 C C . LYS A 1 90 ? 15.697 12.818 -21.081 1.00 77.94 90 LYS A C 1
ATOM 717 O O . LYS A 1 90 ? 16.689 13.488 -20.802 1.00 77.94 90 LYS A O 1
ATOM 722 N N . LEU A 1 91 ? 14.758 12.516 -20.193 1.00 83.19 91 LEU A N 1
ATOM 723 C CA . LEU A 1 91 ? 14.907 12.824 -18.776 1.00 83.19 91 LEU A CA 1
ATOM 724 C C . LEU A 1 91 ? 15.956 11.896 -18.132 1.00 83.19 91 LEU A C 1
ATOM 726 O O . LEU A 1 91 ? 16.065 10.727 -18.514 1.00 83.19 91 LEU A O 1
ATOM 730 N N . PRO A 1 92 ? 16.753 12.398 -17.171 1.00 86.31 92 PRO A N 1
ATOM 731 C CA . PRO A 1 92 ? 17.766 11.596 -16.495 1.00 86.31 92 PRO A CA 1
ATOM 732 C C . PRO A 1 92 ? 17.131 10.451 -15.700 1.00 86.31 92 PRO A C 1
ATOM 734 O O . PRO A 1 92 ? 16.006 10.568 -15.210 1.00 86.31 92 PRO A O 1
ATOM 737 N N . SER A 1 93 ? 17.882 9.358 -15.535 1.00 85.94 93 SER A N 1
ATOM 738 C CA . SER A 1 93 ? 17.449 8.208 -14.735 1.00 85.94 93 SER A CA 1
ATOM 739 C C . SER A 1 93 ? 17.178 8.607 -13.283 1.00 85.94 93 SER A C 1
ATOM 741 O O . SER A 1 93 ? 17.956 9.338 -12.667 1.00 85.94 93 SER A O 1
ATOM 743 N N . ARG A 1 94 ? 16.081 8.089 -12.722 1.00 90.69 94 ARG A N 1
ATOM 744 C CA . ARG A 1 94 ? 15.667 8.304 -11.330 1.00 90.69 94 ARG A CA 1
ATOM 745 C C . ARG A 1 94 ? 15.587 6.953 -10.609 1.00 90.69 94 ARG A C 1
ATOM 747 O O . ARG A 1 94 ? 14.494 6.422 -10.405 1.00 90.69 94 ARG A O 1
ATOM 754 N N . PRO A 1 95 ? 16.726 6.363 -10.209 1.00 90.44 95 PRO A N 1
ATOM 755 C CA . PRO A 1 95 ? 16.762 4.999 -9.679 1.00 90.44 95 PRO A CA 1
ATOM 756 C C . PRO A 1 95 ? 15.943 4.831 -8.392 1.00 90.44 95 PRO A C 1
ATOM 758 O O . PRO A 1 95 ? 15.270 3.818 -8.227 1.00 90.44 95 PRO A O 1
ATOM 761 N N . HIS A 1 96 ? 15.916 5.836 -7.510 1.00 91.56 96 HIS A N 1
ATOM 762 C CA . HIS A 1 96 ? 15.097 5.788 -6.292 1.00 91.56 96 HIS A CA 1
ATOM 763 C C . HIS A 1 96 ? 13.594 5.838 -6.584 1.00 91.56 96 HIS A C 1
ATOM 765 O O . HIS A 1 96 ? 12.824 5.118 -5.953 1.00 91.56 96 HIS A O 1
ATOM 771 N N . ALA A 1 97 ? 13.177 6.633 -7.573 1.00 90.81 97 ALA A N 1
ATOM 772 C CA . ALA A 1 97 ? 11.796 6.651 -8.042 1.00 90.81 97 ALA A CA 1
ATOM 773 C C . ALA A 1 97 ? 11.393 5.274 -8.580 1.00 90.81 97 ALA A C 1
ATOM 775 O O . ALA A 1 97 ? 10.408 4.704 -8.117 1.00 90.81 97 ALA A O 1
ATOM 776 N N . ALA A 1 98 ? 12.196 4.690 -9.474 1.00 88.31 98 ALA A N 1
ATOM 777 C CA . ALA A 1 98 ? 11.961 3.342 -9.988 1.00 88.31 98 ALA A CA 1
ATOM 778 C C . ALA A 1 98 ? 11.906 2.293 -8.859 1.00 88.31 98 ALA A C 1
ATOM 780 O O . ALA A 1 98 ? 11.007 1.448 -8.833 1.00 88.31 98 ALA A O 1
ATOM 781 N N . TRP A 1 99 ? 12.813 2.389 -7.880 1.00 91.50 99 TRP A N 1
ATOM 782 C CA . TRP A 1 99 ? 12.865 1.495 -6.723 1.00 91.50 99 TRP A CA 1
ATOM 783 C C . TRP A 1 99 ? 11.584 1.555 -5.881 1.00 91.50 99 TRP A C 1
ATOM 785 O O . TRP A 1 99 ? 11.012 0.504 -5.582 1.00 91.50 99 TRP A O 1
ATOM 795 N N . VAL A 1 100 ? 11.102 2.761 -5.550 1.00 91.69 100 VAL A N 1
ATOM 796 C CA . VAL A 1 100 ? 9.836 2.968 -4.822 1.00 91.69 100 VAL A CA 1
ATOM 797 C C . VAL A 1 100 ? 8.652 2.529 -5.682 1.00 91.69 100 VAL A C 1
ATOM 799 O O . VAL A 1 100 ? 7.714 1.910 -5.185 1.00 91.69 100 VAL A O 1
ATOM 802 N N . GLY A 1 101 ? 8.692 2.801 -6.982 1.00 90.19 101 GLY A N 1
ATOM 803 C CA . GLY A 1 101 ? 7.636 2.480 -7.934 1.00 90.19 101 GLY A CA 1
ATOM 804 C C . GLY A 1 101 ? 7.330 0.997 -8.072 1.00 90.19 101 GLY A C 1
ATOM 805 O O . GLY A 1 101 ? 6.162 0.626 -8.192 1.00 90.19 101 GLY A O 1
ATOM 806 N N . ALA A 1 102 ? 8.363 0.160 -8.004 1.00 90.31 102 A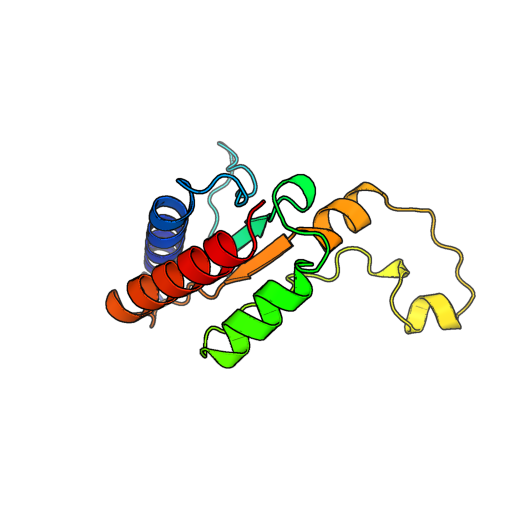LA A N 1
ATOM 807 C CA . ALA A 1 102 ? 8.238 -1.294 -8.042 1.00 90.31 102 ALA A CA 1
ATOM 808 C C . ALA A 1 102 ? 7.711 -1.898 -6.726 1.00 90.31 102 ALA A C 1
ATOM 810 O O . ALA A 1 102 ? 7.231 -3.028 -6.728 1.00 90.31 102 ALA A O 1
ATOM 811 N N . ARG A 1 103 ? 7.793 -1.157 -5.613 1.00 94.31 103 ARG A N 1
ATOM 812 C CA . ARG A 1 103 ? 7.566 -1.672 -4.250 1.00 94.31 103 ARG A CA 1
ATOM 813 C C . ARG A 1 103 ? 6.336 -1.091 -3.567 1.00 94.31 103 ARG A C 1
ATOM 815 O O . ARG A 1 103 ? 5.715 -1.748 -2.745 1.00 94.31 103 ARG A O 1
ATOM 822 N N . SER A 1 104 ? 5.981 0.148 -3.871 1.00 94.81 104 SER A N 1
ATOM 823 C CA . SER A 1 104 ? 4.987 0.884 -3.089 1.00 94.81 104 SER A CA 1
ATOM 824 C C . SER A 1 104 ? 3.552 0.577 -3.486 1.00 94.81 104 SER A C 1
ATOM 826 O O . SER A 1 104 ? 3.248 0.396 -4.652 1.00 94.81 104 SER A O 1
ATOM 828 N N . PHE A 1 105 ? 2.617 0.587 -2.554 1.00 95.94 105 PHE A N 1
ATOM 829 C CA . PHE A 1 105 ? 1.198 0.679 -2.888 1.00 95.94 105 PHE A CA 1
ATOM 830 C C . PHE A 1 105 ? 0.441 1.388 -1.780 1.00 95.94 105 PHE A C 1
ATOM 832 O O . PHE A 1 105 ? 0.995 1.659 -0.717 1.00 95.94 105 PHE A O 1
ATOM 839 N N . VAL A 1 106 ? -0.810 1.737 -2.052 1.00 97.12 106 VAL A N 1
ATOM 840 C CA . VAL A 1 106 ? -1.656 2.459 -1.112 1.00 97.12 106 VAL A CA 1
ATOM 841 C C . VAL A 1 106 ? -2.939 1.701 -0.812 1.00 97.12 106 VAL A C 1
ATOM 843 O O . VAL A 1 106 ? -3.531 1.095 -1.707 1.00 97.12 106 VAL A O 1
ATOM 846 N N . LEU A 1 107 ? -3.376 1.790 0.442 1.00 97.75 107 LEU A N 1
ATOM 847 C CA . LEU A 1 107 ? -4.669 1.313 0.926 1.00 97.75 107 LEU A CA 1
ATOM 848 C C . LEU A 1 107 ? -5.550 2.497 1.355 1.00 97.75 107 LEU A C 1
ATOM 850 O O . LEU A 1 107 ? -5.028 3.529 1.807 1.00 97.75 107 LEU A O 1
ATOM 854 N N . PRO A 1 108 ? -6.882 2.385 1.214 1.00 97.38 108 PRO A N 1
ATOM 855 C CA . PRO A 1 108 ? -7.794 3.375 1.767 1.00 97.38 108 PRO A CA 1
ATOM 856 C C . PRO A 1 108 ? -7.737 3.352 3.298 1.00 97.38 108 PRO A C 1
ATOM 858 O O . PRO A 1 108 ? -7.576 2.308 3.915 1.00 97.38 108 PRO A O 1
ATOM 861 N N . VAL A 1 109 ? -7.907 4.521 3.907 1.00 97.56 109 VAL A N 1
ATOM 862 C CA . VAL A 1 109 ? -8.050 4.677 5.367 1.00 97.56 109 VAL A CA 1
ATOM 863 C C . VAL A 1 109 ? -9.127 5.705 5.701 1.00 97.56 109 VAL A C 1
ATOM 865 O O . VAL A 1 109 ? -9.088 6.341 6.748 1.00 97.56 109 VAL A O 1
ATOM 868 N N . HIS A 1 110 ? -10.074 5.923 4.784 1.00 96.44 110 HIS A N 1
ATOM 869 C CA . HIS A 1 110 ? -11.068 6.986 4.915 1.00 96.44 110 HIS A CA 1
ATOM 870 C C . HIS A 1 110 ? -11.947 6.806 6.169 1.00 96.44 110 HIS A C 1
ATOM 872 O O . HIS A 1 110 ? -12.129 5.682 6.637 1.00 96.44 110 HIS A O 1
ATOM 878 N N . 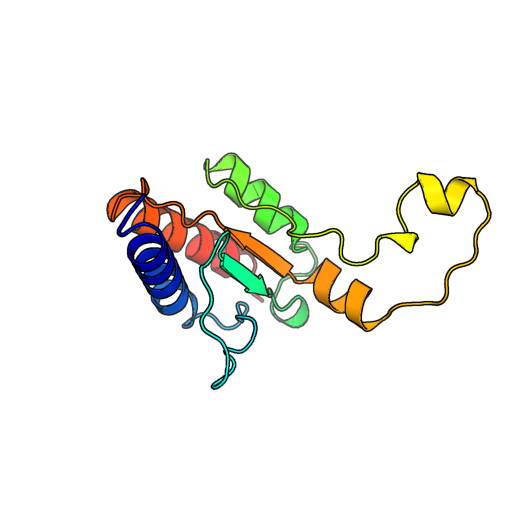PRO A 1 111 ? -12.519 7.896 6.718 1.00 97.00 111 PRO A N 1
ATOM 879 C CA . PRO A 1 111 ? -13.200 7.866 8.017 1.00 97.00 111 PRO A CA 1
ATOM 880 C C . PRO A 1 111 ? -14.409 6.932 8.126 1.00 97.00 111 PRO A C 1
ATOM 882 O O . PRO A 1 111 ? -14.805 6.591 9.236 1.00 97.00 111 PRO A O 1
ATOM 885 N N . THR A 1 112 ? -15.007 6.554 6.995 1.00 96.19 112 THR A N 1
ATOM 886 C CA . THR A 1 112 ? -16.204 5.702 6.950 1.00 96.19 112 THR A CA 1
ATOM 887 C C . THR A 1 112 ? -15.903 4.204 7.003 1.00 96.19 112 THR A C 1
ATOM 889 O O . THR A 1 112 ? -16.849 3.429 6.980 1.00 96.19 112 THR A O 1
ATOM 892 N N . LEU A 1 113 ? -14.628 3.791 7.049 1.00 97.75 113 LEU A N 1
ATOM 893 C CA . LEU A 1 113 ? -14.273 2.387 7.275 1.00 97.75 113 LEU A CA 1
ATOM 894 C C . LEU A 1 113 ? -14.638 1.981 8.704 1.00 97.75 113 LEU A C 1
ATOM 896 O O . LEU A 1 113 ? -14.350 2.708 9.663 1.00 97.75 113 LEU A O 1
ATOM 900 N N . THR A 1 114 ? -15.271 0.823 8.819 1.00 98.06 114 THR A N 1
ATOM 901 C CA . THR A 1 114 ? -15.591 0.151 10.076 1.00 98.06 114 THR A CA 1
ATOM 902 C C . THR A 1 114 ? -14.420 -0.706 10.554 1.00 98.06 114 THR A C 1
ATOM 904 O O . THR A 1 114 ? -13.443 -0.915 9.835 1.00 98.06 114 THR A O 1
ATOM 907 N N . GLU A 1 115 ? -14.505 -1.211 11.782 1.00 97.81 115 GLU A N 1
ATOM 908 C CA . GLU A 1 115 ? -13.519 -2.164 12.303 1.00 97.81 115 GLU A CA 1
ATOM 909 C C . GLU A 1 115 ? -13.511 -3.464 11.489 1.00 97.81 115 GLU A C 1
ATOM 911 O O . GLU A 1 115 ? -12.432 -3.965 11.173 1.00 97.81 115 GLU A O 1
ATOM 916 N N . ASP A 1 116 ? -14.685 -3.935 11.058 1.00 98.38 116 ASP A N 1
ATOM 917 C CA . ASP A 1 116 ? -14.822 -5.109 10.191 1.00 98.38 116 ASP A CA 1
ATOM 918 C C . ASP A 1 116 ? -14.168 -4.881 8.823 1.00 98.38 116 ASP A C 1
ATOM 920 O O . ASP A 1 116 ? -13.454 -5.756 8.333 1.00 98.38 116 ASP A O 1
ATOM 924 N N . ASP A 1 117 ? -14.324 -3.688 8.230 1.00 98.44 117 ASP A N 1
ATOM 925 C CA . ASP A 1 117 ? -13.643 -3.342 6.974 1.00 98.44 117 ASP A CA 1
ATOM 926 C C . ASP A 1 117 ? -12.118 -3.399 7.140 1.00 98.44 117 ASP A C 1
ATOM 928 O O . ASP A 1 117 ? -11.410 -3.965 6.304 1.00 98.44 117 ASP A O 1
ATOM 932 N N . LEU A 1 118 ? -11.593 -2.820 8.226 1.00 98.50 118 LEU A N 1
ATOM 933 C CA . LEU A 1 118 ? -10.156 -2.808 8.509 1.00 98.50 118 LEU A CA 1
ATOM 934 C C . LEU A 1 118 ? -9.623 -4.219 8.783 1.00 98.50 118 LEU A C 1
ATOM 936 O O . LEU A 1 118 ? -8.538 -4.558 8.305 1.00 98.50 118 LEU A O 1
ATOM 940 N N . GLY A 1 119 ? -10.382 -5.031 9.523 1.00 98.19 119 GLY A N 1
ATOM 941 C CA . GLY A 1 119 ? -10.070 -6.430 9.802 1.00 98.19 119 GLY A CA 1
ATOM 942 C C . GLY A 1 119 ? -10.020 -7.254 8.522 1.00 98.19 119 GLY A C 1
ATOM 943 O O . GLY A 1 119 ? -8.993 -7.866 8.225 1.00 98.19 119 GLY A O 1
ATOM 944 N N . TYR A 1 120 ? -11.067 -7.167 7.699 1.00 98.50 120 TYR A N 1
ATOM 945 C CA . TYR A 1 120 ? -11.119 -7.826 6.398 1.0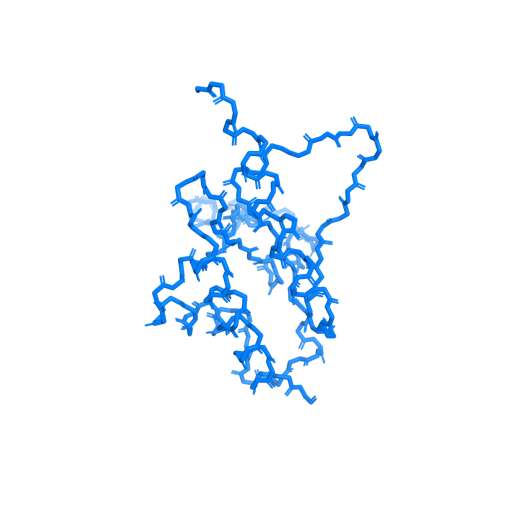0 98.50 120 TYR A CA 1
ATOM 946 C C . TYR A 1 120 ? -9.937 -7.414 5.517 1.00 98.50 120 TYR A C 1
ATOM 948 O O . TYR A 1 120 ? -9.214 -8.266 4.999 1.00 98.50 120 TYR A O 1
ATOM 956 N N . MET A 1 121 ? -9.674 -6.110 5.395 1.00 98.38 121 MET A N 1
ATOM 957 C CA . MET A 1 121 ? -8.541 -5.606 4.621 1.00 98.38 121 MET A CA 1
ATOM 958 C C . MET A 1 121 ? -7.203 -6.167 5.111 1.00 98.38 121 MET A C 1
ATOM 960 O O . MET A 1 121 ? -6.382 -6.597 4.296 1.00 98.38 121 MET A O 1
ATOM 964 N N . ALA A 1 122 ? -6.970 -6.168 6.425 1.00 97.44 122 ALA A N 1
ATOM 965 C CA . ALA A 1 122 ? -5.755 -6.723 7.003 1.00 97.44 122 ALA A CA 1
ATOM 966 C C . ALA A 1 122 ? -5.629 -8.223 6.701 1.00 97.44 122 ALA A C 1
ATOM 968 O O . ALA A 1 122 ? -4.558 -8.672 6.291 1.00 97.44 122 ALA A O 1
ATOM 969 N N . ASP A 1 123 ? -6.707 -8.990 6.847 1.00 97.56 123 ASP A N 1
ATOM 970 C CA . ASP A 1 123 ? -6.734 -10.430 6.589 1.00 97.56 123 ASP A CA 1
ATOM 971 C C . ASP A 1 123 ? -6.370 -10.761 5.149 1.00 97.56 123 ASP A C 1
ATOM 973 O O . ASP A 1 123 ? -5.451 -11.546 4.915 1.00 97.56 123 ASP A O 1
ATOM 977 N N . GLN A 1 124 ? -7.013 -10.104 4.185 1.00 98.00 124 GLN A N 1
ATOM 978 C CA . GLN A 1 124 ? -6.758 -10.368 2.771 1.00 98.00 124 GLN A CA 1
ATOM 979 C C . GLN A 1 124 ? -5.332 -9.986 2.360 1.00 98.00 124 GLN A C 1
ATOM 981 O O . GLN A 1 124 ? -4.685 -10.723 1.615 1.00 98.00 124 GLN A O 1
ATOM 986 N N . VAL A 1 125 ? -4.800 -8.863 2.864 1.00 97.25 125 VAL A N 1
ATOM 987 C CA . VAL A 1 125 ? -3.400 -8.487 2.611 1.00 97.25 125 VAL A CA 1
ATOM 988 C C . VAL A 1 125 ? -2.456 -9.533 3.199 1.00 97.25 125 VAL A C 1
ATOM 990 O O . VAL A 1 125 ? -1.511 -9.946 2.527 1.00 97.25 125 VAL A O 1
ATOM 993 N N . ARG A 1 126 ? -2.708 -9.997 4.430 1.00 95.88 126 ARG A N 1
ATOM 994 C CA . ARG A 1 126 ? -1.883 -11.027 5.078 1.00 95.88 126 ARG A CA 1
ATOM 995 C C . ARG A 1 126 ? -1.913 -12.342 4.313 1.00 95.88 126 ARG A C 1
ATOM 997 O O . ARG A 1 126 ? -0.859 -12.946 4.139 1.00 95.88 126 ARG A O 1
ATOM 1004 N N . GLU A 1 127 ? -3.087 -12.775 3.877 1.00 96.31 127 GLU A N 1
ATOM 1005 C CA . GLU A 1 127 ? -3.268 -14.025 3.146 1.00 96.31 127 GLU A CA 1
ATOM 1006 C C . GLU A 1 127 ? -2.548 -13.991 1.794 1.00 96.31 127 GLU A C 1
ATOM 1008 O O . GLU A 1 127 ? -1.732 -14.867 1.508 1.00 96.31 127 GLU A O 1
ATOM 1013 N N . ILE A 1 128 ? -2.766 -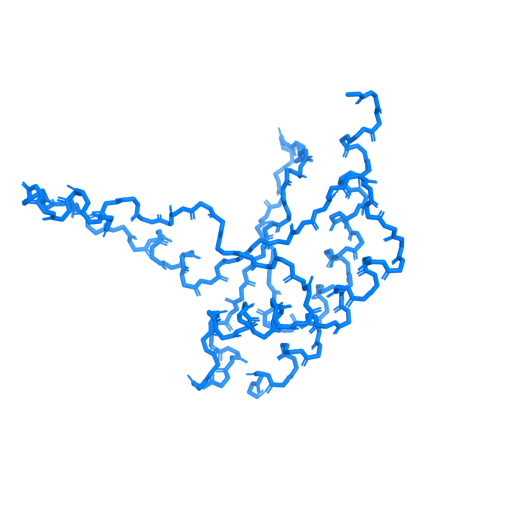12.937 1.000 1.00 96.56 128 ILE A N 1
ATOM 1014 C CA . ILE A 1 128 ? -2.125 -12.790 -0.312 1.00 96.56 128 ILE A CA 1
ATOM 1015 C C . ILE A 1 128 ? -0.606 -12.720 -0.157 1.00 96.56 128 ILE A C 1
ATOM 1017 O O . ILE A 1 128 ? 0.112 -13.448 -0.841 1.00 96.56 128 ILE A O 1
ATOM 1021 N N . VAL A 1 129 ? -0.096 -11.905 0.771 1.00 95.06 129 VAL A N 1
ATOM 1022 C CA . VAL A 1 129 ? 1.354 -11.793 0.986 1.00 95.06 129 VAL A CA 1
ATOM 1023 C C . VAL A 1 129 ? 1.951 -13.104 1.497 1.00 95.06 129 VAL A C 1
ATOM 1025 O O . VAL A 1 129 ? 3.045 -13.461 1.074 1.00 95.06 129 VAL A O 1
ATOM 1028 N N . ALA A 1 130 ? 1.243 -13.859 2.342 1.00 94.31 130 ALA A N 1
ATOM 1029 C CA . ALA A 1 130 ? 1.690 -15.186 2.762 1.00 94.31 130 ALA A CA 1
ATOM 1030 C C . ALA A 1 130 ? 1.756 -16.173 1.585 1.00 94.31 130 ALA A C 1
ATOM 1032 O O . ALA A 1 130 ? 2.716 -16.927 1.488 1.00 94.31 130 ALA A O 1
ATOM 1033 N N . SER A 1 131 ? 0.783 -16.137 0.669 1.00 94.50 131 SER A N 1
ATOM 1034 C CA . SER A 1 131 ? 0.782 -16.986 -0.535 1.00 94.50 131 SER A CA 1
ATOM 1035 C C . SER A 1 131 ? 1.872 -16.614 -1.553 1.00 94.50 131 SER A C 1
ATOM 1037 O O . SER A 1 131 ? 2.315 -17.454 -2.340 1.00 94.50 131 SER A O 1
ATOM 1039 N N . ALA A 1 132 ? 2.301 -15.350 -1.529 1.00 94.94 132 ALA A N 1
ATOM 1040 C CA . ALA A 1 132 ? 3.313 -14.786 -2.411 1.00 94.94 132 ALA A CA 1
ATOM 1041 C C . ALA A 1 132 ? 4.743 -14.917 -1.863 1.00 94.94 132 ALA A C 1
ATOM 1043 O O . ALA A 1 132 ? 5.699 -14.749 -2.622 1.00 94.94 132 ALA A O 1
ATOM 1044 N N . ALA A 1 133 ? 4.894 -15.171 -0.561 1.00 92.00 133 ALA A N 1
ATOM 1045 C CA . ALA A 1 133 ? 6.186 -15.263 0.107 1.00 92.00 133 ALA A CA 1
ATOM 1046 C C . ALA A 1 133 ? 7.019 -16.454 -0.401 1.00 92.00 133 ALA A C 1
ATOM 1048 O O . ALA A 1 133 ? 6.470 -17.460 -0.859 1.00 92.00 133 ALA A O 1
ATOM 1049 N N . ARG A 1 134 ? 8.348 -16.307 -0.337 1.00 87.06 134 ARG A N 1
ATOM 1050 C CA . ARG A 1 134 ? 9.313 -17.396 -0.562 1.00 87.06 134 ARG A CA 1
ATOM 1051 C C . ARG A 1 134 ? 9.443 -18.305 0.653 1.00 87.06 134 ARG A C 1
ATOM 1053 O O . ARG A 1 134 ? 9.356 -17.777 1.785 1.00 87.06 134 ARG A O 1
#

=== Feature glossary ===
Reading guide. The protein is described through the following features:

Foldseek 3Di. A 3Di character summarizes, for each residue, the relative orientation of the Cα frame of its nearest spatial neighbor. Because it encodes fold topology rather than chemistry, 3Di alignments detect remote structural similarity that sequence alignment misses.

Contact-map, Ramachandran, and PAE plots. Plot images: a contact map (which residues are close in 3D, as an N×N binary image), a Ramachandran scatter (backbone torsion angles, revealing secondary-structure composition at a glance), and — for AlphaFold structures — a PAE heatmap (pairwise prediction confidence).

Radius of gyration, Cα contacts, bounding box. Radius of gyration (Rg) is the root-mean-square distance of Cα atoms from their centroid — a single number for overall size and compactness. A globular domain of N residues has Rg ≈ 2.2·N^0.38 Å; an extended or disordered chain has a much larger Rg. The Cα contact count is the number of residue pairs whose Cα atoms are within 8 Å and are more than four positions apart in sequence — a standard proxy for tertiary packing density. The bounding box is the smallest axis-aligned box enclosing all Cα atoms.

Secondary structure (8-state, DSSP). Eight-state secondary structure (DSSP): H is the canonical α-helix, G the tighter 3₁₀-helix, I the wider π-helix; E/B are β-structure, T and S are turns and bends, and '-' is everything else. DSSP derives these from the pattern of main-chain N–H···O=C hydrogen bonds, not from the sequence.

B-factor. B-factor (Debye–Waller factor) reflects atomic displacement in the crystal lattice. It is an experimental observable (units Å²), not a prediction; low values mean the atom is pinned down, high values mean it moves or is heterogeneous across the crystal.

pLDDT. pLDDT is the predicted lDDT-Cα score: AlphaFold's confidence that the local environment of each residue (all inter-atomic distances within 15 Å) is correctly placed. It is a per-residue number between 0 and 100, with higher meaning more reliable.

Nearest PDB structures. Nearest PDB neighbors are the top structural matches found by Foldseek when searching this structure against the entire Protein Data Bank. Each hit reports a TM-score (0 to 1; >0.5 almost always implies the same fold) and an E-value. These are *structural* homologs — they may share no detectable sequence similarity.

Solvent-accessible surface area. Accessible surface area quantifies burial. A residue with SASA near zero is packed into the hydrophobic core; one with SASA >100 Å² sits on the surface. Computed here via the Shrake–Rupley numerical algorithm with a 1.4 Å probe.

Rendered structure images. Structure images are PyMOL renders from six orthogonal camera directions. Cartoon representation draws helices as coils and strands as arrows; sticks shows the backbone as bonds; surface shows the solvent-excluded envelope. Rainbow coloring maps sequence position to hue (blue→red, N→C); chain coloring assigns a distinct color per polypeptide.

Backbone torsions (φ/ψ). φ (phi) and ψ (psi) are the two rotatable backbone dihedrals per residue: φ is the C(i-1)–N–Cα–C torsion, ψ is the N–Cα–C–N(i+1) torsion, both in degrees on (−180°, 180°]. α-helical residues cluster near (−60°, −45°); β-strand residues near (−120°, +130°). A Ramachandran plot is simply a scatter of (φ, ψ) for every residue.

Predicted aligned error. Predicted Aligned Error (PAE) is an AlphaFold confidence matrix: entry (i, j) is the expected error in the position of residue j, in ångströms, when the prediction is superimposed on the true structure at residue i. Low PAE within a block of residues means that block is internally rigid and well-predicted; high PAE between two blocks means their relative placement is uncertain even if each block individually is confident.

mmCIF coordinates. Structure coordinates are given as an mmCIF _atom_site loop: one row per atom with element, residue name, chain id, sequence number, and x/y/z position in Å. Only the four main-chain atoms per residue are included here; side chains are omitted to keep the record compact.

InterPro / GO / CATH / organism. Database cross-references. InterPro integrates a dozen domain/family signature databases into unified entries with residue-range hits. GO terms attach function/process/location labels with evidence codes. CATH codes position the fold in a four-level structural taxonomy. Organism is the NCBI-taxonomy species name.

Secondary structure (3-state, P-SEA). SS3 is a coarse helix/strand/coil call (letters a/b/c) made by the P-SEA algorithm from inter-Cα distances and dihedrals. It is less detailed than DSSP but needs only Cα positions.

Sequence. Sequence gives the chain of amino acids in standard one-letter code (A=alanine, C=cysteine, …, Y=tyrosine), read N→C. It is the only feature that is directly encoded by the gene; all structural features are derived from the folded form of this sequence.